Protein AF-A0A7W7VSB0-F1 (afdb_monomer)

Secondary structure (DSSP, 8-state):
-EEEE-HHHHHHHHHHHHHHT--HHHHHHHHHHHHGGGHHHHHHHHHS----TT-SS--PPPPHHHHHHHHS---EEEE----HHHHHHHHHHHHHTT-SSHHHHHHHHHHHHHHHHHHH--

Radius of gyration: 15.18 Å; Cα contacts (8 Å, |Δi|>4): 122; chains: 1; bounding box: 37×32×40 Å

Structure (mmCIF, N/CA/C/O backbone):
data_AF-A0A7W7VSB0-F1
#
_entry.id   AF-A0A7W7VSB0-F1
#
loop_
_atom_site.group_PDB
_atom_site.id
_atom_site.type_symbol
_atom_site.label_atom_id
_atom_site.label_alt_id
_atom_site.label_comp_id
_atom_site.label_asym_id
_atom_site.label_entity_id
_atom_site.label_seq_id
_atom_site.pdbx_PDB_ins_code
_atom_site.Cartn_x
_atom_site.Cartn_y
_atom_site.Cartn_z
_atom_site.occupancy
_atom_site.B_iso_or_equiv
_atom_site.auth_seq_id
_atom_site.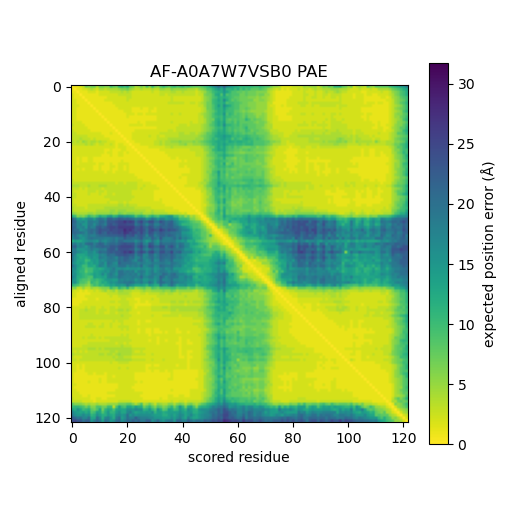auth_comp_id
_atom_site.auth_asym_id
_atom_site.auth_atom_id
_atom_site.pdbx_PDB_model_num
ATOM 1 N N . MET A 1 1 ? 4.248 12.122 -4.429 1.00 89.94 1 MET A N 1
ATOM 2 C CA . MET A 1 1 ? 3.298 11.765 -3.345 1.00 89.94 1 MET A CA 1
ATOM 3 C C . MET A 1 1 ? 4.062 11.196 -2.145 1.00 89.94 1 MET A C 1
ATOM 5 O O . MET A 1 1 ? 5.170 10.702 -2.324 1.00 89.94 1 MET A O 1
ATOM 9 N N . SER A 1 2 ? 3.516 11.275 -0.926 1.00 92.88 2 SER A N 1
ATOM 10 C CA . SER A 1 2 ? 4.129 10.692 0.276 1.00 92.88 2 SER A CA 1
ATOM 11 C C . SER A 1 2 ? 3.143 9.833 1.073 1.00 92.88 2 SER A C 1
ATOM 13 O O . SER A 1 2 ? 1.939 10.101 1.116 1.00 92.88 2 SER A O 1
ATOM 15 N N . VAL A 1 3 ? 3.649 8.758 1.677 1.00 95.12 3 VAL A N 1
ATOM 16 C CA . VAL A 1 3 ? 2.871 7.787 2.457 1.00 95.12 3 VAL A CA 1
ATOM 17 C C . VAL A 1 3 ? 3.659 7.327 3.676 1.00 95.12 3 VAL A C 1
ATOM 19 O O . VAL A 1 3 ? 4.885 7.317 3.664 1.00 95.12 3 VAL A O 1
ATOM 22 N N . TYR A 1 4 ? 2.966 6.929 4.739 1.00 94.31 4 TYR A N 1
ATOM 23 C CA . TYR A 1 4 ? 3.612 6.359 5.918 1.00 94.31 4 TYR A CA 1
ATOM 24 C C . TYR A 1 4 ? 3.613 4.834 5.833 1.00 94.31 4 TYR A C 1
ATOM 26 O O . TYR A 1 4 ? 2.546 4.223 5.787 1.00 94.31 4 TYR A O 1
ATOM 34 N N . LEU A 1 5 ? 4.802 4.232 5.858 1.00 94.00 5 LEU A N 1
ATOM 35 C CA . LEU A 1 5 ? 5.001 2.782 5.803 1.00 94.00 5 LEU A CA 1
ATOM 36 C C . LEU A 1 5 ? 5.688 2.257 7.063 1.00 94.00 5 LEU A C 1
ATOM 38 O O . LEU A 1 5 ? 6.450 2.969 7.724 1.00 94.00 5 LEU A O 1
ATOM 42 N N . LEU A 1 6 ? 5.464 0.984 7.381 1.00 92.31 6 LEU A N 1
ATOM 43 C CA . LEU A 1 6 ? 6.268 0.260 8.367 1.00 92.31 6 LEU A CA 1
ATOM 44 C C . LEU A 1 6 ? 7.759 0.234 7.965 1.00 92.31 6 LEU A C 1
ATOM 46 O O . LEU A 1 6 ? 8.065 0.021 6.789 1.00 92.31 6 LEU A O 1
ATOM 50 N N . PRO A 1 7 ? 8.708 0.359 8.918 1.00 92.44 7 PRO A N 1
ATOM 51 C CA . PRO A 1 7 ? 10.141 0.277 8.616 1.00 92.44 7 PRO A CA 1
ATOM 52 C C . PRO A 1 7 ? 10.540 -1.005 7.871 1.00 92.44 7 PRO A C 1
ATOM 54 O O . PRO A 1 7 ? 11.340 -0.952 6.940 1.00 92.44 7 PRO A O 1
ATOM 57 N N . ALA A 1 8 ? 9.934 -2.144 8.225 1.00 91.56 8 ALA A N 1
ATOM 58 C CA . ALA A 1 8 ? 10.171 -3.417 7.546 1.00 91.56 8 ALA A CA 1
ATOM 59 C C . ALA A 1 8 ? 9.712 -3.404 6.077 1.00 91.56 8 ALA A C 1
ATOM 61 O O . ALA A 1 8 ? 10.357 -4.021 5.233 1.00 91.56 8 ALA A O 1
ATOM 62 N N . ALA A 1 9 ? 8.627 -2.686 5.760 1.00 94.69 9 ALA A N 1
ATOM 63 C CA . ALA A 1 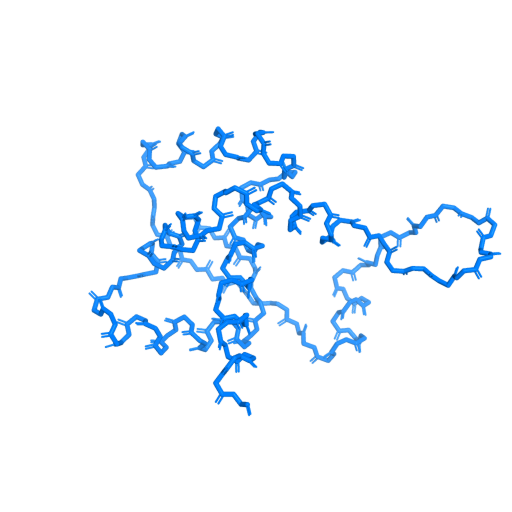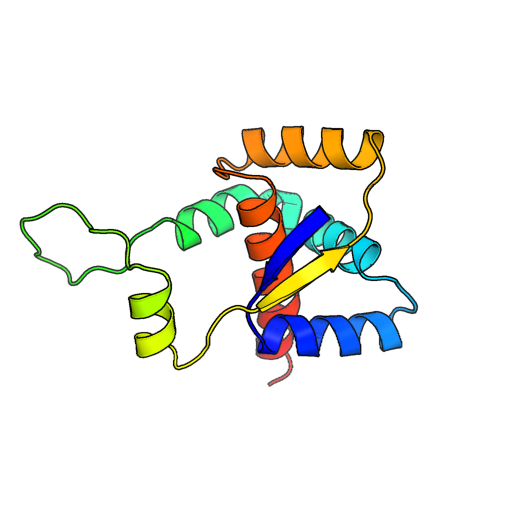9 ? 8.153 -2.537 4.387 1.00 94.69 9 ALA A CA 1
ATOM 64 C C . ALA A 1 9 ? 9.086 -1.627 3.578 1.00 94.69 9 ALA A C 1
ATOM 66 O O . ALA A 1 9 ? 9.379 -1.940 2.432 1.00 94.69 9 ALA A O 1
ATOM 67 N N . ILE A 1 10 ? 9.630 -0.564 4.184 1.00 96.00 10 ILE A N 1
ATOM 68 C CA . ILE A 1 10 ? 10.633 0.301 3.536 1.00 96.00 10 ILE A CA 1
ATOM 69 C C . ILE A 1 10 ? 11.901 -0.494 3.201 1.00 96.00 10 ILE A C 1
ATOM 71 O O . ILE A 1 10 ? 12.413 -0.397 2.088 1.00 96.00 10 ILE A O 1
ATOM 75 N N . GLN A 1 11 ? 12.390 -1.312 4.138 1.00 95.19 11 GLN A N 1
ATOM 76 C CA . GLN A 1 11 ? 13.537 -2.190 3.889 1.00 95.19 11 GLN A CA 1
ATOM 77 C C . GLN A 1 11 ? 13.242 -3.200 2.774 1.00 95.19 11 GLN A C 1
ATOM 79 O O . GLN A 1 11 ? 14.039 -3.346 1.853 1.00 95.19 11 GLN A O 1
ATOM 84 N N . ALA A 1 12 ? 12.077 -3.854 2.819 1.00 95.69 12 ALA A N 1
ATOM 85 C CA . ALA A 1 12 ? 11.671 -4.799 1.784 1.00 95.69 12 ALA A CA 1
ATOM 86 C C . ALA A 1 12 ? 11.514 -4.128 0.408 1.00 95.69 12 ALA A C 1
ATOM 88 O O . ALA A 1 12 ? 11.884 -4.726 -0.598 1.00 95.69 12 ALA A O 1
ATOM 89 N N . ALA A 1 13 ? 11.033 -2.882 0.360 1.00 96.25 13 ALA A N 1
ATOM 90 C CA . ALA A 1 13 ? 10.921 -2.110 -0.873 1.00 96.25 13 ALA A CA 1
ATOM 91 C C . ALA A 1 13 ? 12.304 -1.813 -1.462 1.00 96.25 13 ALA A C 1
ATOM 93 O O . ALA A 1 13 ? 12.494 -1.954 -2.664 1.00 96.25 13 ALA A O 1
ATOM 94 N N . ALA A 1 14 ? 13.289 -1.458 -0.629 1.00 95.94 14 ALA A N 1
ATOM 95 C CA . ALA A 1 14 ? 14.663 -1.245 -1.085 1.00 95.94 14 ALA A CA 1
ATOM 96 C C . ALA A 1 14 ? 15.272 -2.523 -1.693 1.00 95.94 14 ALA A C 1
ATOM 98 O O . ALA A 1 14 ? 15.844 -2.470 -2.780 1.00 95.94 14 ALA A O 1
ATOM 99 N N . THR A 1 15 ? 15.093 -3.677 -1.039 1.00 95.62 15 THR A N 1
ATOM 100 C CA . THR A 1 15 ? 15.547 -4.972 -1.573 1.00 95.62 15 THR A CA 1
ATOM 101 C C . THR A 1 15 ? 14.839 -5.331 -2.878 1.00 95.62 15 THR A C 1
ATOM 103 O O . THR A 1 15 ? 15.492 -5.726 -3.839 1.00 95.62 15 THR A O 1
ATOM 106 N N . TYR A 1 16 ? 13.514 -5.170 -2.928 1.00 95.50 16 TYR A N 1
ATOM 107 C CA . TYR A 1 16 ? 12.714 -5.456 -4.117 1.00 95.50 16 TYR A CA 1
ATOM 108 C C . TYR A 1 16 ? 13.165 -4.617 -5.314 1.00 95.50 16 TYR A C 1
ATOM 110 O O . TYR A 1 16 ? 13.445 -5.164 -6.373 1.00 95.50 16 TYR A O 1
ATOM 118 N N . ARG A 1 17 ? 13.342 -3.306 -5.119 1.00 96.06 17 ARG A N 1
ATOM 119 C CA . ARG A 1 17 ? 13.825 -2.390 -6.160 1.00 96.06 17 ARG A CA 1
ATOM 120 C C . ARG A 1 17 ? 15.173 -2.793 -6.736 1.00 96.06 17 ARG A C 1
ATOM 122 O O . ARG A 1 17 ? 15.353 -2.743 -7.945 1.00 96.06 17 ARG A O 1
ATOM 129 N N . SER A 1 18 ? 16.107 -3.195 -5.873 1.00 94.50 18 SER A N 1
ATOM 130 C CA . SER A 1 18 ? 17.428 -3.644 -6.317 1.00 94.50 18 SER A CA 1
ATOM 131 C C . SER A 1 18 ? 17.361 -4.930 -7.138 1.00 94.50 18 SER A C 1
ATOM 133 O O . SER A 1 18 ? 18.208 -5.122 -8.001 1.00 94.50 18 SER A O 1
ATOM 135 N N . LYS A 1 19 ? 16.403 -5.817 -6.846 1.00 94.31 19 LYS A N 1
ATOM 136 C CA . LYS A 1 19 ? 16.251 -7.103 -7.531 1.00 94.31 19 LYS A CA 1
ATOM 137 C C . LYS A 1 19 ? 15.510 -6.968 -8.861 1.00 94.31 19 LYS A C 1
ATOM 139 O O . LYS A 1 19 ? 15.927 -7.555 -9.848 1.00 94.31 19 LYS A O 1
ATOM 144 N N . GLU A 1 20 ? 14.416 -6.216 -8.869 1.00 93.62 20 GLU A N 1
ATOM 145 C CA . GLU A 1 20 ? 13.528 -6.080 -10.030 1.00 93.62 20 GLU A CA 1
ATOM 146 C C . GLU A 1 20 ? 13.881 -4.859 -10.901 1.00 93.62 20 GLU A C 1
ATOM 148 O O . GLU A 1 20 ? 13.140 -4.512 -11.812 1.00 93.62 20 GLU A O 1
ATOM 153 N N . HIS A 1 21 ? 14.996 -4.178 -10.607 1.00 94.00 21 HIS A N 1
ATOM 154 C CA . HIS A 1 21 ? 15.473 -2.988 -11.324 1.00 94.00 21 HIS A CA 1
ATOM 155 C C . HIS A 1 21 ? 14.406 -1.890 -11.494 1.00 94.00 21 HIS A C 1
ATOM 157 O O . HIS A 1 21 ? 14.299 -1.265 -12.547 1.00 94.00 21 HIS A O 1
ATOM 163 N N . THR A 1 22 ? 13.636 -1.628 -10.433 1.00 95.75 22 THR A N 1
ATOM 164 C CA . THR A 1 22 ? 12.513 -0.676 -10.449 1.00 95.75 22 THR A CA 1
ATOM 165 C C . THR A 1 22 ? 12.676 0.472 -9.444 1.00 95.75 22 THR A C 1
ATOM 167 O O . THR A 1 22 ? 13.525 0.456 -8.539 1.00 95.75 22 THR A O 1
ATOM 170 N N . ASP A 1 23 ? 11.868 1.516 -9.595 1.00 96.38 23 ASP A N 1
ATOM 171 C CA . ASP A 1 23 ? 11.852 2.677 -8.712 1.00 96.38 23 ASP A CA 1
ATOM 172 C C . ASP A 1 23 ? 10.772 2.550 -7.619 1.00 96.38 23 ASP A C 1
ATOM 174 O O . ASP A 1 23 ? 10.130 1.513 -7.452 1.00 96.38 23 ASP A O 1
ATOM 178 N N . CYS A 1 24 ? 10.609 3.581 -6.786 1.00 96.69 24 CYS A N 1
ATOM 179 C CA . CYS A 1 24 ? 9.597 3.550 -5.728 1.00 96.69 24 CYS A CA 1
ATOM 180 C C . CYS A 1 24 ? 8.164 3.515 -6.281 1.00 96.69 24 CYS A C 1
ATOM 182 O O . CYS A 1 24 ? 7.301 2.915 -5.645 1.00 96.69 24 CYS A O 1
ATOM 184 N N . ALA A 1 25 ? 7.908 4.164 -7.420 1.00 97.38 25 ALA A N 1
ATOM 185 C CA . ALA A 1 25 ? 6.585 4.200 -8.030 1.00 97.38 25 ALA A CA 1
ATOM 186 C C . ALA A 1 25 ? 6.219 2.819 -8.587 1.00 97.38 25 ALA A C 1
ATOM 188 O O . ALA A 1 25 ? 5.156 2.298 -8.263 1.00 97.38 25 ALA A O 1
ATOM 189 N N . GLY A 1 26 ? 7.156 2.165 -9.276 1.00 97.50 26 GLY A N 1
ATOM 190 C CA . GLY A 1 26 ? 7.012 0.794 -9.752 1.00 97.50 26 GLY A CA 1
ATOM 191 C C . GLY A 1 26 ? 6.670 -0.190 -8.634 1.00 97.50 26 GLY A C 1
ATOM 192 O O . GLY A 1 26 ? 5.745 -0.976 -8.786 1.00 97.50 26 GLY A O 1
ATOM 193 N N . VAL A 1 27 ? 7.293 -0.083 -7.449 1.00 97.81 27 VAL A N 1
ATOM 194 C CA . VAL A 1 27 ? 6.894 -0.917 -6.291 1.00 97.81 27 VAL A CA 1
ATOM 195 C C . VAL A 1 27 ? 5.431 -0.711 -5.899 1.00 97.81 27 VAL A C 1
ATOM 197 O O . VAL A 1 27 ? 4.757 -1.667 -5.516 1.00 97.81 27 VAL A O 1
ATOM 200 N N . VAL A 1 28 ? 4.943 0.532 -5.934 1.00 98.00 28 VAL A N 1
ATOM 201 C CA . VAL A 1 28 ? 3.544 0.839 -5.609 1.00 98.00 28 VAL A CA 1
ATOM 202 C C . VAL A 1 28 ? 2.617 0.209 -6.639 1.00 98.00 28 VAL A C 1
ATOM 204 O O . VAL A 1 28 ? 1.641 -0.429 -6.249 1.00 98.00 28 VAL A O 1
ATOM 207 N N . TYR A 1 29 ? 2.928 0.369 -7.922 1.00 97.69 29 TYR A N 1
ATOM 208 C CA . TYR A 1 29 ? 2.098 -0.127 -9.015 1.00 97.69 29 TYR A CA 1
ATOM 209 C C . TYR A 1 29 ? 2.077 -1.655 -9.045 1.00 97.69 29 TYR A C 1
ATOM 211 O O . TYR A 1 29 ? 0.997 -2.229 -8.975 1.00 97.69 29 TYR A O 1
ATOM 219 N N . ASP A 1 30 ? 3.235 -2.310 -8.939 1.00 97.81 30 ASP A N 1
ATOM 220 C CA . ASP A 1 30 ? 3.332 -3.769 -8.826 1.00 97.81 30 ASP A CA 1
ATOM 221 C C . ASP A 1 30 ? 2.522 -4.308 -7.638 1.00 97.81 30 ASP A C 1
ATOM 223 O O . ASP A 1 30 ? 1.840 -5.329 -7.740 1.00 97.81 30 ASP A O 1
ATOM 227 N N . ALA A 1 31 ? 2.593 -3.633 -6.485 1.00 97.69 31 ALA A N 1
ATOM 228 C CA . ALA A 1 31 ? 1.852 -4.040 -5.295 1.00 97.69 31 ALA A CA 1
ATOM 229 C C . ALA A 1 31 ? 0.337 -3.900 -5.484 1.00 97.69 31 ALA A C 1
ATOM 231 O O . ALA A 1 31 ? -0.421 -4.741 -4.998 1.00 97.69 31 ALA A O 1
ATOM 232 N N . ILE A 1 32 ? -0.101 -2.835 -6.157 1.00 97.38 32 ILE A N 1
ATOM 233 C CA . ILE A 1 32 ? -1.507 -2.590 -6.475 1.00 97.38 32 ILE A CA 1
ATOM 234 C C . ILE A 1 32 ? -2.007 -3.618 -7.485 1.00 97.38 32 ILE A C 1
ATOM 236 O O . ILE A 1 32 ? -3.028 -4.248 -7.223 1.00 97.38 32 ILE A O 1
ATOM 240 N N . ASP A 1 33 ? -1.278 -3.841 -8.574 1.00 97.38 33 ASP A N 1
ATOM 241 C CA . ASP A 1 33 ? -1.660 -4.786 -9.621 1.00 97.38 33 ASP A CA 1
ATOM 242 C C . ASP A 1 33 ? -1.725 -6.215 -9.077 1.00 97.38 33 ASP A C 1
ATOM 244 O O . ASP A 1 33 ? -2.722 -6.912 -9.266 1.00 97.38 33 ASP A O 1
ATOM 248 N N . ALA A 1 34 ? -0.726 -6.632 -8.292 1.00 97.06 34 ALA A N 1
ATOM 249 C CA . ALA A 1 34 ? -0.685 -7.967 -7.699 1.00 97.06 34 ALA A CA 1
ATOM 250 C C . ALA A 1 34 ? -1.792 -8.226 -6.662 1.00 97.06 34 ALA A C 1
ATOM 252 O O . ALA A 1 34 ? -2.091 -9.383 -6.350 1.00 97.06 34 ALA A O 1
ATOM 253 N N . LEU A 1 35 ? -2.362 -7.172 -6.071 1.00 96.69 35 LEU A N 1
ATOM 254 C CA . LEU A 1 35 ? -3.361 -7.277 -5.007 1.00 96.69 35 LEU A CA 1
ATOM 255 C C . LEU A 1 35 ? -4.719 -6.702 -5.388 1.00 96.69 35 LEU A C 1
ATOM 257 O O . LEU A 1 35 ? -5.591 -6.695 -4.522 1.00 96.69 35 LEU A O 1
ATOM 261 N N . ARG A 1 36 ? -4.921 -6.260 -6.634 1.00 95.38 36 ARG A N 1
ATOM 262 C CA . ARG A 1 36 ? -6.079 -5.475 -7.084 1.00 95.38 36 ARG A CA 1
ATOM 263 C C . ARG A 1 36 ? -7.410 -6.007 -6.557 1.00 95.38 36 ARG A C 1
ATOM 265 O O . ARG A 1 36 ? -8.129 -5.285 -5.870 1.00 95.38 36 ARG A O 1
ATOM 272 N N . ASP A 1 37 ? -7.675 -7.290 -6.775 1.00 95.56 37 ASP A N 1
ATOM 273 C CA . ASP A 1 37 ? -8.937 -7.937 -6.384 1.00 95.56 37 ASP A CA 1
ATOM 274 C C . ASP A 1 37 ? -9.080 -8.123 -4.864 1.00 95.56 37 ASP A C 1
ATOM 276 O O . ASP A 1 37 ? -10.173 -8.311 -4.336 1.00 95.56 37 ASP A O 1
ATOM 280 N N . ARG A 1 38 ? -7.965 -8.063 -4.131 1.00 95.69 38 ARG A N 1
ATOM 281 C CA . ARG A 1 38 ? -7.899 -8.221 -2.671 1.00 95.69 38 ARG A CA 1
ATOM 282 C C . ARG A 1 38 ? -7.831 -6.890 -1.931 1.00 95.69 38 ARG A C 1
ATOM 284 O O . ARG A 1 38 ? -7.977 -6.891 -0.708 1.00 95.69 38 ARG A O 1
ATOM 291 N N . LEU A 1 39 ? -7.621 -5.768 -2.625 1.00 95.31 39 LEU A N 1
ATOM 292 C CA . LEU A 1 39 ? -7.518 -4.444 -2.007 1.00 95.31 39 LEU A CA 1
ATOM 293 C C . LEU A 1 39 ? -8.728 -4.108 -1.120 1.00 95.31 39 LEU A C 1
ATOM 295 O O . LEU A 1 39 ? -8.479 -3.685 0.011 1.00 95.31 39 LEU A O 1
ATOM 299 N N . PRO A 1 40 ? -9.997 -4.347 -1.524 1.00 96.06 40 PRO A N 1
ATOM 300 C CA . PRO A 1 40 ? -11.141 -4.055 -0.658 1.00 96.06 40 PRO A CA 1
ATOM 301 C C . PRO A 1 40 ? -11.082 -4.815 0.675 1.00 96.06 40 PRO A C 1
ATOM 303 O O . PRO A 1 40 ? -11.253 -4.230 1.744 1.00 96.06 40 PRO A O 1
ATOM 306 N N . ALA A 1 41 ? -10.754 -6.110 0.629 1.00 93.38 41 ALA A N 1
ATOM 307 C CA . ALA A 1 41 ? -10.654 -6.949 1.820 1.00 93.38 41 ALA A CA 1
ATOM 308 C C . ALA A 1 41 ? -9.477 -6.543 2.723 1.00 93.38 41 ALA A C 1
ATOM 310 O O . ALA A 1 41 ? -9.621 -6.481 3.943 1.00 93.38 41 ALA A O 1
ATOM 311 N N . LEU A 1 42 ? -8.316 -6.229 2.138 1.00 93.25 42 LEU A N 1
ATOM 312 C CA . LEU A 1 42 ? -7.133 -5.792 2.885 1.00 93.25 42 LEU A CA 1
ATOM 313 C C . LEU A 1 42 ? -7.355 -4.438 3.568 1.00 93.25 42 LEU A C 1
ATOM 315 O O . LEU A 1 42 ? -6.960 -4.253 4.720 1.00 93.25 42 LEU A O 1
ATOM 319 N N . VAL A 1 43 ? -8.006 -3.503 2.875 1.00 93.94 43 VAL A N 1
ATOM 320 C CA . VAL A 1 43 ? -8.381 -2.200 3.430 1.00 93.94 43 VAL A CA 1
ATOM 321 C C . VAL A 1 43 ? -9.387 -2.381 4.565 1.00 93.94 43 VAL A C 1
ATOM 323 O O . VAL A 1 43 ? -9.170 -1.846 5.652 1.00 93.94 43 VAL A O 1
ATOM 326 N N . ALA A 1 44 ? -10.433 -3.188 4.368 1.00 90.06 44 ALA A N 1
ATOM 327 C CA . ALA A 1 44 ? -11.414 -3.484 5.410 1.00 90.06 44 ALA A CA 1
ATOM 328 C C . ALA A 1 44 ? -10.760 -4.109 6.656 1.00 90.06 44 ALA A C 1
ATOM 330 O O . ALA A 1 44 ? -10.989 -3.641 7.772 1.00 90.06 44 ALA A O 1
ATOM 331 N N . ALA A 1 45 ? -9.876 -5.095 6.473 1.00 87.12 45 ALA A N 1
ATOM 332 C CA . ALA A 1 45 ? -9.138 -5.732 7.564 1.00 87.12 45 ALA A CA 1
ATOM 333 C C . ALA A 1 45 ? -8.245 -4.740 8.324 1.00 87.12 45 ALA A C 1
ATOM 335 O O . ALA A 1 45 ? -8.144 -4.802 9.546 1.00 87.12 45 ALA A O 1
ATOM 336 N N . ARG A 1 46 ? -7.624 -3.785 7.620 1.00 86.31 46 ARG A N 1
ATOM 337 C CA . ARG A 1 46 ? -6.816 -2.729 8.246 1.00 86.31 46 ARG A CA 1
ATOM 338 C C . ARG A 1 46 ? -7.659 -1.737 9.047 1.00 86.31 46 ARG A C 1
ATOM 340 O O . ARG A 1 46 ? -7.173 -1.164 10.022 1.00 86.31 46 ARG A O 1
ATOM 347 N N . GLN A 1 47 ? -8.89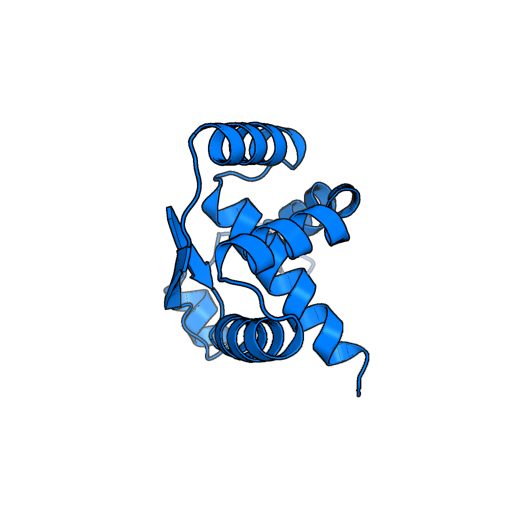3 -1.497 8.616 1.00 84.44 47 GLN A N 1
ATOM 348 C CA . GLN A 1 47 ? -9.821 -0.586 9.280 1.00 84.44 47 GLN A CA 1
ATOM 349 C C . GLN A 1 47 ? -10.568 -1.228 10.451 1.00 84.44 47 GLN A C 1
ATOM 351 O O . GLN A 1 47 ? -11.053 -0.487 11.312 1.00 84.44 47 GLN A O 1
ATOM 356 N N . ALA A 1 48 ? -10.662 -2.559 10.486 1.00 73.69 48 ALA A N 1
ATOM 357 C CA . ALA A 1 48 ? -11.306 -3.302 11.556 1.00 73.69 48 ALA A CA 1
ATOM 358 C C . ALA A 1 48 ? -10.523 -3.126 12.873 1.00 73.69 48 ALA A C 1
ATOM 360 O O . ALA A 1 48 ? -9.346 -3.489 12.948 1.00 73.69 48 ALA A O 1
ATOM 361 N N . PRO A 1 49 ? -11.128 -2.554 13.930 1.00 60.94 49 PRO A N 1
ATOM 362 C CA . PRO A 1 49 ? -10.481 -2.500 15.230 1.00 60.94 49 PRO A CA 1
ATOM 363 C C . PRO A 1 49 ? -10.403 -3.914 15.816 1.00 60.94 49 PRO A C 1
ATOM 365 O O . PRO A 1 49 ? -11.424 -4.564 16.024 1.00 60.94 49 PRO A O 1
ATOM 368 N N . GLU A 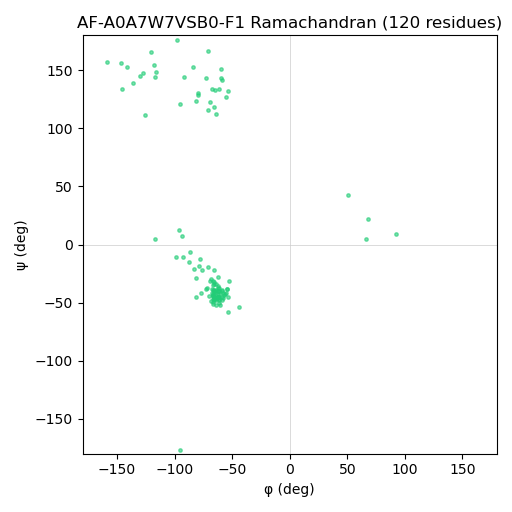1 50 ? -9.192 -4.371 16.124 1.00 56.34 50 GLU A N 1
ATOM 369 C CA . GLU A 1 50 ? -8.976 -5.569 16.933 1.00 56.34 50 GLU A CA 1
ATOM 370 C C . GLU A 1 50 ? -9.535 -5.301 18.337 1.00 56.34 50 GLU A C 1
ATOM 372 O O . GLU A 1 50 ? -9.048 -4.423 19.058 1.00 56.34 50 GLU A O 1
ATOM 377 N N . ARG A 1 51 ? -10.605 -6.000 18.716 1.00 58.84 51 ARG A N 1
ATOM 378 C CA . ARG A 1 51 ? -11.227 -5.856 20.030 1.00 58.84 51 ARG A CA 1
ATOM 379 C C . ARG A 1 51 ? -11.367 -7.204 20.706 1.00 58.84 51 ARG A C 1
ATOM 381 O O . ARG A 1 51 ? -11.616 -8.202 20.044 1.00 58.84 51 ARG A O 1
ATOM 388 N N . ARG A 1 52 ? -11.262 -7.207 22.036 1.00 58.25 52 ARG A N 1
ATOM 389 C CA . ARG A 1 52 ? -11.663 -8.357 22.848 1.00 58.25 52 ARG A CA 1
ATOM 390 C C . ARG A 1 52 ? -13.154 -8.631 22.660 1.00 58.25 52 ARG A C 1
ATOM 392 O O . ARG A 1 52 ? -13.969 -7.706 22.720 1.00 58.25 52 ARG A O 1
ATOM 399 N N . GLU A 1 53 ? -13.464 -9.901 22.449 1.00 55.94 53 GLU A N 1
ATOM 400 C CA . GLU A 1 53 ? -14.817 -10.445 22.411 1.00 55.94 53 GLU A CA 1
ATOM 401 C C . GLU A 1 53 ? -15.568 -10.056 23.705 1.00 55.94 53 GLU A C 1
ATOM 403 O O . GLU A 1 53 ? -14.996 -10.117 24.794 1.00 55.94 53 GLU A O 1
ATOM 408 N N . GLY A 1 54 ? -16.806 -9.554 23.588 1.00 64.38 54 GLY A N 1
ATOM 409 C CA . GLY A 1 54 ? -17.649 -9.155 24.733 1.00 64.38 54 GLY A CA 1
ATOM 410 C C . GLY A 1 54 ? -17.585 -7.685 25.195 1.00 64.38 54 GLY A C 1
ATOM 411 O O . GLY A 1 54 ? -18.132 -7.346 26.241 1.00 64.38 54 GLY A O 1
ATOM 412 N N . SER A 1 55 ? -16.934 -6.775 24.464 1.00 71.69 55 SER A N 1
ATOM 413 C CA . SER A 1 55 ? -16.864 -5.357 24.868 1.00 71.69 55 SER A CA 1
ATOM 414 C C . SER A 1 55 ? -18.140 -4.561 24.536 1.00 71.69 55 SER A C 1
ATOM 416 O O . SER A 1 55 ? -18.575 -4.542 23.390 1.00 71.69 55 SER A O 1
ATOM 418 N N . LEU A 1 56 ? -18.671 -3.821 25.520 1.00 70.75 56 LEU A N 1
ATOM 419 C CA . LEU A 1 56 ? -19.931 -3.052 25.435 1.00 70.75 56 LEU A CA 1
ATOM 420 C C . LEU A 1 56 ? -19.860 -1.707 24.682 1.00 70.75 56 LEU A C 1
ATOM 422 O O . LEU A 1 56 ? -20.887 -1.097 24.406 1.00 70.75 56 LEU A O 1
ATOM 426 N N . PHE A 1 57 ? -18.669 -1.192 24.381 1.00 60.31 57 PHE A N 1
ATOM 427 C CA . PHE A 1 57 ? -18.504 0.120 23.731 1.00 60.31 57 PHE A CA 1
ATOM 428 C C . PHE A 1 57 ? -18.297 -0.044 22.215 1.00 60.31 57 PHE A C 1
ATOM 430 O O . PHE A 1 57 ? -18.163 -1.174 21.771 1.00 60.31 57 PHE A O 1
ATOM 437 N N . PRO A 1 58 ? -18.204 1.015 21.383 1.00 56.12 58 PRO A N 1
ATOM 438 C CA . PRO A 1 58 ? -17.692 0.945 20.002 1.00 56.12 58 PRO A CA 1
ATOM 439 C C . PRO A 1 58 ? -16.154 1.024 19.953 1.00 56.12 58 PRO A C 1
ATOM 441 O O . PRO A 1 58 ? -15.521 1.516 20.892 1.00 56.12 58 PRO A O 1
ATOM 444 N N . GLY A 1 59 ? -15.533 0.441 18.921 1.00 58.09 59 GLY A N 1
ATOM 445 C CA . GLY A 1 59 ? -14.081 0.257 18.864 1.00 58.09 59 GLY A CA 1
ATOM 446 C C . GLY A 1 59 ? -13.416 1.604 18.649 1.00 58.09 59 GLY A C 1
ATOM 447 O O . GLY A 1 59 ? -13.642 2.239 17.621 1.00 58.09 59 GLY A O 1
ATOM 448 N N . ARG A 1 60 ? -12.626 2.081 19.614 1.00 55.81 60 ARG A N 1
ATOM 449 C CA . ARG A 1 60 ? -11.919 3.352 19.448 1.00 55.81 60 ARG A CA 1
ATOM 450 C C . ARG A 1 60 ? -10.678 3.108 18.594 1.00 55.81 60 ARG A C 1
ATOM 452 O O . ARG A 1 60 ? -9.903 2.202 18.889 1.00 55.81 60 ARG A O 1
ATOM 459 N N . ARG A 1 61 ? -10.493 3.908 17.537 1.00 57.25 61 ARG A N 1
ATOM 460 C CA . ARG A 1 61 ? -9.263 3.880 16.733 1.00 57.25 61 ARG A CA 1
ATOM 461 C C . ARG A 1 61 ? -8.075 4.098 17.660 1.00 57.25 61 ARG A C 1
ATOM 463 O O . ARG A 1 61 ? -8.046 5.083 18.399 1.00 57.25 61 ARG A O 1
ATOM 470 N N . GLU A 1 62 ? -7.096 3.208 17.600 1.00 59.91 62 GLU A N 1
ATOM 471 C CA . GLU A 1 62 ? -5.825 3.488 18.248 1.00 59.91 62 GLU A CA 1
ATOM 472 C C . GLU A 1 62 ? -5.161 4.675 17.567 1.00 59.91 62 GLU A C 1
ATOM 474 O O . GLU A 1 62 ? -5.069 4.746 16.338 1.00 59.91 62 GLU A O 1
ATOM 479 N N . SER A 1 63 ? -4.685 5.622 18.373 1.00 57.34 63 SER A N 1
ATOM 480 C CA . SER A 1 63 ? -3.816 6.667 17.855 1.00 57.34 63 SER A CA 1
ATOM 481 C C . SER A 1 63 ? -2.562 6.025 17.260 1.00 57.34 63 SER A C 1
ATOM 483 O O . SER A 1 63 ? -2.105 4.977 17.722 1.00 57.34 63 SER A O 1
ATOM 485 N N . ALA A 1 64 ? -1.958 6.670 16.259 1.00 57.97 64 ALA A N 1
ATOM 486 C CA . ALA A 1 64 ? -0.691 6.206 15.691 1.00 57.97 64 ALA A CA 1
ATOM 487 C C . ALA A 1 64 ? 0.382 5.993 16.780 1.00 57.97 64 ALA A C 1
ATOM 489 O O . ALA A 1 64 ? 1.204 5.087 16.670 1.00 57.97 64 ALA A O 1
ATOM 490 N N . THR A 1 65 ? 0.327 6.781 17.859 1.00 56.03 65 THR A N 1
ATOM 491 C CA . THR A 1 65 ? 1.159 6.638 19.060 1.00 56.03 65 THR A CA 1
ATOM 492 C C . THR A 1 65 ? 0.871 5.341 19.823 1.00 56.03 65 THR A C 1
ATOM 494 O O . THR A 1 65 ? 1.810 4.652 20.207 1.00 56.03 65 THR A O 1
ATOM 497 N N . ALA A 1 66 ? -0.399 4.985 20.038 1.00 58.75 66 ALA A N 1
ATOM 498 C CA . ALA A 1 66 ? -0.784 3.738 20.703 1.00 58.75 66 ALA A CA 1
ATOM 499 C C . ALA A 1 66 ? -0.407 2.507 19.860 1.00 58.75 66 ALA A C 1
ATOM 501 O O . ALA A 1 66 ? 0.246 1.598 20.370 1.00 58.75 66 ALA A O 1
ATOM 502 N N . ALA A 1 67 ? -0.678 2.543 18.552 1.00 58.97 67 ALA A N 1
ATOM 503 C CA . ALA A 1 67 ? -0.294 1.476 17.630 1.00 58.97 67 ALA A CA 1
ATOM 504 C C . ALA A 1 67 ? 1.236 1.292 17.559 1.00 58.97 67 ALA A C 1
ATOM 506 O O . ALA A 1 67 ? 1.734 0.164 17.554 1.00 58.97 67 ALA A O 1
ATOM 507 N N . ALA A 1 68 ? 2.003 2.390 17.553 1.00 58.72 68 ALA A N 1
ATOM 508 C CA . ALA A 1 68 ? 3.465 2.343 17.585 1.00 58.72 68 ALA A CA 1
ATOM 509 C C . ALA A 1 68 ? 4.007 1.799 18.917 1.00 58.72 68 ALA A C 1
ATOM 511 O O . ALA A 1 68 ? 4.968 1.037 18.902 1.00 58.72 68 ALA A O 1
ATOM 512 N N . ARG A 1 69 ? 3.389 2.140 20.058 1.00 58.97 69 ARG A N 1
ATOM 513 C CA . ARG A 1 69 ? 3.752 1.574 21.372 1.00 58.97 69 ARG A CA 1
ATOM 514 C C . ARG A 1 69 ? 3.481 0.073 21.437 1.00 58.97 69 ARG A C 1
ATOM 516 O O . ARG A 1 69 ? 4.303 -0.664 21.962 1.00 58.97 69 ARG A O 1
ATOM 523 N N . ARG A 1 70 ? 2.361 -0.376 20.869 1.00 60.19 70 ARG A N 1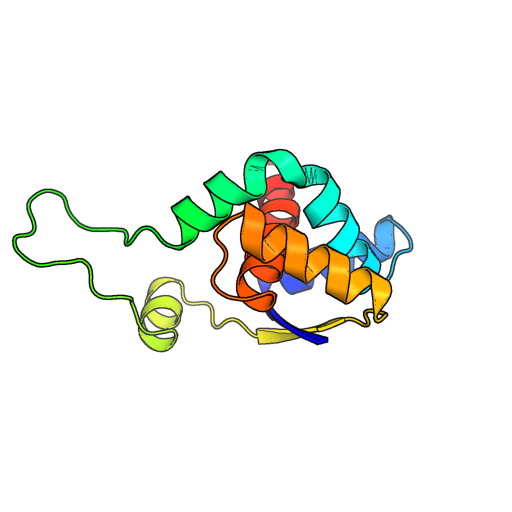
ATOM 524 C CA . ARG A 1 70 ? 1.939 -1.782 20.879 1.00 60.19 70 ARG A CA 1
ATOM 525 C C . ARG A 1 70 ? 2.774 -2.670 19.958 1.00 60.19 70 ARG A C 1
ATOM 527 O O . ARG A 1 70 ? 3.070 -3.805 20.299 1.00 60.19 70 ARG A O 1
ATOM 534 N N . THR A 1 71 ? 3.156 -2.152 18.793 1.00 61.81 71 THR A N 1
ATOM 535 C CA . THR A 1 71 ? 3.966 -2.885 17.801 1.00 61.81 71 THR A CA 1
ATOM 536 C C . THR A 1 71 ? 5.471 -2.655 17.954 1.00 61.81 71 THR A C 1
ATOM 538 O O . THR A 1 71 ? 6.261 -3.307 17.277 1.00 61.81 71 THR A O 1
ATOM 541 N N . GLY A 1 72 ? 5.879 -1.688 18.782 1.00 65.50 72 GLY A N 1
ATOM 542 C CA . GLY A 1 72 ? 7.259 -1.207 18.871 1.00 65.50 72 GLY A CA 1
ATOM 543 C C . GLY A 1 72 ? 7.762 -0.500 17.603 1.00 65.50 72 GLY A C 1
ATOM 544 O O . GLY A 1 72 ? 8.939 -0.153 17.528 1.00 65.50 72 GLY A O 1
ATOM 545 N N . GLN A 1 73 ? 6.916 -0.286 16.585 1.00 72.31 73 GLN A N 1
ATOM 546 C CA . GLN A 1 73 ? 7.337 0.213 15.274 1.00 72.31 73 GLN A CA 1
ATOM 547 C C . GLN A 1 73 ? 6.565 1.465 14.860 1.00 72.31 73 GLN A C 1
ATOM 549 O O . GLN A 1 73 ? 5.381 1.434 14.524 1.00 72.31 73 GLN A O 1
ATOM 554 N N . ARG A 1 74 ? 7.270 2.599 14.812 1.00 82.00 74 ARG A N 1
ATOM 555 C CA . ARG A 1 74 ? 6.737 3.849 14.260 1.00 82.00 74 ARG A CA 1
ATOM 556 C C . ARG A 1 74 ? 6.846 3.831 12.734 1.00 82.00 74 ARG A C 1
ATOM 558 O O . ARG A 1 74 ? 7.947 3.695 12.196 1.00 82.00 74 ARG A O 1
ATOM 565 N N . ARG A 1 75 ? 5.714 4.006 12.040 1.00 89.00 75 ARG A N 1
ATOM 566 C CA . ARG A 1 75 ? 5.690 4.194 10.580 1.00 89.00 75 ARG A CA 1
ATOM 567 C C . ARG A 1 75 ? 6.501 5.433 10.183 1.00 89.00 75 ARG A C 1
ATOM 569 O O . ARG A 1 75 ? 6.480 6.440 10.892 1.00 89.00 75 ARG A O 1
ATOM 576 N N . ARG A 1 76 ? 7.203 5.361 9.053 1.00 92.31 76 ARG A N 1
ATOM 577 C CA . ARG A 1 76 ? 8.065 6.427 8.523 1.00 92.31 76 ARG A CA 1
ATOM 578 C C . ARG A 1 76 ? 7.532 6.929 7.190 1.00 92.31 76 ARG A C 1
ATOM 580 O O . ARG A 1 76 ? 6.923 6.166 6.444 1.00 92.31 76 ARG A O 1
ATOM 587 N N . LEU A 1 77 ? 7.757 8.212 6.926 1.00 95.38 77 LEU A N 1
ATOM 588 C CA . LEU A 1 77 ? 7.376 8.835 5.667 1.00 95.38 77 LEU A CA 1
ATOM 589 C C . LEU A 1 77 ? 8.226 8.254 4.530 1.00 95.38 77 LEU A C 1
ATOM 591 O O . LEU A 1 77 ? 9.441 8.121 4.665 1.00 95.38 77 LEU A O 1
ATOM 595 N N . TRP A 1 78 ? 7.575 7.906 3.430 1.00 97.12 78 TRP A N 1
ATOM 596 C CA . TRP A 1 78 ? 8.174 7.339 2.233 1.00 97.12 7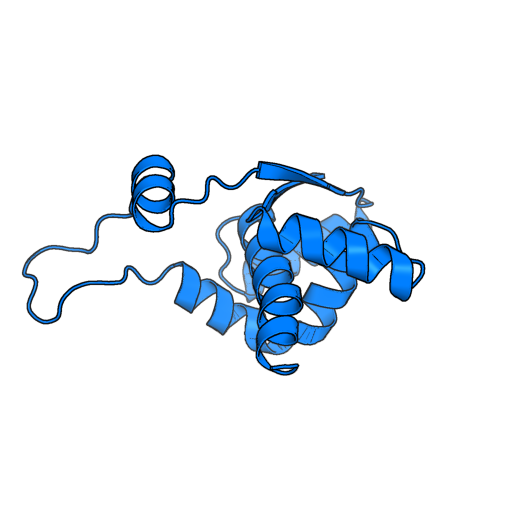8 TRP A CA 1
ATOM 597 C C . TRP A 1 78 ? 7.573 8.015 1.000 1.00 97.12 78 TRP A C 1
ATOM 599 O O . TRP A 1 78 ? 6.373 8.300 0.968 1.00 97.12 78 TRP A O 1
ATOM 609 N N . PHE A 1 79 ? 8.410 8.313 0.010 1.00 97.06 79 PHE A N 1
ATOM 610 C CA . PHE A 1 79 ? 8.049 9.130 -1.146 1.00 97.06 79 PHE A CA 1
ATOM 611 C C . PHE A 1 79 ? 8.141 8.324 -2.439 1.00 97.06 79 PHE A C 1
ATOM 613 O O . PHE A 1 79 ? 9.054 7.517 -2.613 1.00 97.06 79 PHE A O 1
ATOM 620 N N . PHE A 1 80 ? 7.223 8.606 -3.359 1.00 96.94 80 PHE A N 1
ATOM 621 C CA . PHE A 1 80 ? 7.258 8.122 -4.737 1.00 96.94 80 PHE A CA 1
ATOM 622 C C . PHE A 1 80 ? 6.659 9.178 -5.674 1.00 96.94 80 PHE A C 1
ATOM 624 O O . PHE A 1 80 ? 5.885 10.040 -5.235 1.00 96.94 80 PHE A O 1
ATOM 631 N N . GLN A 1 81 ? 7.043 9.142 -6.946 1.00 96.88 81 GLN A N 1
ATOM 632 C CA . GLN A 1 81 ? 6.504 10.040 -7.966 1.00 96.88 81 GLN A CA 1
ATOM 633 C C . GLN A 1 81 ? 5.301 9.395 -8.645 1.00 96.88 81 GLN A C 1
ATOM 635 O O . GLN A 1 81 ? 5.264 8.183 -8.803 1.00 96.88 81 GLN A O 1
ATOM 640 N N . ALA A 1 82 ? 4.315 10.212 -8.994 1.00 95.62 82 ALA A N 1
ATOM 641 C CA . ALA A 1 82 ? 3.154 9.785 -9.757 1.00 95.62 82 ALA A CA 1
ATOM 642 C C . ALA A 1 82 ? 2.730 10.935 -10.668 1.00 95.62 82 ALA A C 1
ATOM 644 O O . ALA A 1 82 ? 2.657 12.087 -10.233 1.00 95.62 82 ALA A O 1
ATOM 645 N N . THR A 1 83 ? 2.473 10.610 -11.923 1.00 97.19 83 THR A N 1
ATOM 646 C CA . THR A 1 83 ? 1.877 11.480 -12.930 1.00 97.19 83 THR A CA 1
ATOM 647 C C . THR A 1 83 ? 0.398 11.718 -12.633 1.00 97.19 83 THR A C 1
ATOM 649 O O . THR A 1 83 ? -0.232 11.007 -11.848 1.00 97.19 83 THR A O 1
ATOM 652 N N . THR A 1 84 ? -0.200 12.701 -13.304 1.00 97.00 84 THR A N 1
ATOM 653 C CA . THR A 1 84 ? -1.638 12.983 -13.190 1.00 97.00 84 THR A CA 1
ATOM 654 C C . THR A 1 84 ? -2.503 11.781 -13.576 1.00 97.00 84 THR A C 1
ATOM 656 O O . THR A 1 84 ? -3.503 11.514 -12.915 1.00 97.00 84 THR A O 1
ATOM 659 N N . ALA A 1 85 ? -2.108 11.030 -14.611 1.00 97.25 85 ALA A N 1
ATOM 660 C CA . ALA A 1 85 ? -2.837 9.844 -15.055 1.00 97.25 85 ALA A CA 1
ATOM 661 C C . ALA A 1 85 ? -2.793 8.723 -14.003 1.00 97.25 85 ALA A C 1
ATOM 663 O O . ALA A 1 85 ? -3.822 8.140 -13.673 1.00 97.25 85 ALA A O 1
ATOM 664 N N . GLU A 1 86 ? -1.625 8.472 -13.411 1.00 97.50 86 GLU A N 1
ATOM 665 C CA . GLU A 1 86 ? -1.470 7.477 -12.342 1.00 97.50 86 GLU A CA 1
ATOM 666 C C . GLU A 1 86 ? -2.243 7.881 -11.081 1.00 97.50 86 GLU A C 1
ATOM 668 O O . GLU A 1 86 ? -2.882 7.045 -10.445 1.00 97.50 86 GLU A O 1
ATOM 673 N N . LEU A 1 87 ? -2.254 9.173 -10.736 1.00 97.00 87 LEU A N 1
ATOM 674 C CA . LEU A 1 87 ? -3.059 9.679 -9.625 1.00 97.00 87 LEU A CA 1
ATOM 675 C C . LEU A 1 87 ? -4.560 9.449 -9.849 1.00 97.00 87 LEU A C 1
ATOM 677 O O . LEU A 1 87 ? -5.236 9.039 -8.907 1.00 97.00 87 LEU A O 1
ATOM 681 N N . ALA A 1 88 ? -5.062 9.631 -11.074 1.00 97.62 88 ALA A N 1
ATOM 682 C CA . ALA A 1 88 ? -6.460 9.355 -11.404 1.00 97.62 88 ALA A CA 1
ATOM 683 C C . ALA A 1 88 ? -6.816 7.868 -11.221 1.00 97.62 88 ALA A C 1
ATOM 685 O O . ALA A 1 88 ? -7.872 7.543 -10.675 1.00 97.62 88 ALA A O 1
ATOM 686 N N . VAL A 1 89 ? -5.909 6.958 -11.598 1.00 97.56 89 VAL A N 1
ATOM 687 C CA . VAL A 1 89 ? -6.068 5.517 -11.337 1.00 97.56 89 VAL A CA 1
ATOM 688 C C . VAL A 1 89 ? -6.095 5.235 -9.832 1.00 97.56 89 VAL A C 1
ATOM 690 O O . VAL A 1 89 ? -6.956 4.493 -9.357 1.00 97.56 89 VAL A O 1
ATOM 693 N N . LEU A 1 90 ? -5.198 5.852 -9.054 1.00 97.38 90 LEU A N 1
ATOM 694 C CA . LEU A 1 90 ? -5.183 5.700 -7.596 1.00 97.38 90 LEU A CA 1
ATOM 695 C C . LEU A 1 90 ? -6.466 6.227 -6.936 1.00 97.38 90 LEU A C 1
ATOM 697 O O . LEU A 1 90 ? -6.936 5.612 -5.980 1.00 97.38 90 LEU A O 1
ATOM 701 N N . ASP A 1 91 ? -7.039 7.326 -7.430 1.00 97.75 91 ASP A N 1
ATOM 702 C CA . ASP A 1 91 ? -8.307 7.883 -6.937 1.00 97.75 91 ASP A CA 1
ATOM 703 C C . ASP A 1 91 ? -9.493 6.948 -7.234 1.00 97.75 91 ASP A C 1
ATOM 705 O O . ASP A 1 91 ? -10.328 6.681 -6.358 1.00 97.75 91 ASP A O 1
ATOM 709 N N . GLN A 1 92 ? -9.538 6.372 -8.440 1.00 97.44 92 GLN A N 1
ATOM 710 C CA . GLN A 1 92 ? -10.538 5.364 -8.793 1.00 97.44 92 GLN A CA 1
ATOM 711 C C . GLN A 1 92 ? -10.419 4.131 -7.888 1.00 97.44 92 GLN A C 1
ATOM 713 O O . GLN A 1 92 ? -11.407 3.701 -7.285 1.00 97.44 92 GLN A O 1
ATOM 718 N N . LEU A 1 93 ? -9.207 3.589 -7.741 1.00 97.38 93 LEU A N 1
ATOM 719 C CA . LEU A 1 93 ? -8.958 2.423 -6.897 1.00 97.38 93 LEU A CA 1
ATOM 720 C C . LEU A 1 93 ? -9.315 2.699 -5.438 1.00 97.38 93 LEU A C 1
ATOM 722 O O . LEU A 1 93 ? -9.971 1.870 -4.812 1.00 97.38 93 LEU A O 1
ATOM 726 N N . GLN A 1 94 ? -8.964 3.877 -4.921 1.00 97.00 94 GLN A N 1
ATOM 727 C CA . GLN A 1 94 ? -9.288 4.297 -3.559 1.00 97.00 94 GLN A CA 1
ATOM 728 C C . GLN A 1 94 ? -10.797 4.284 -3.306 1.00 97.00 94 GLN A C 1
ATOM 730 O O . GLN A 1 94 ? -11.237 3.817 -2.252 1.00 97.00 94 GLN A O 1
ATOM 735 N N . THR A 1 95 ? -11.576 4.746 -4.283 1.00 96.31 95 THR A N 1
ATOM 736 C CA . THR A 1 95 ? -13.041 4.733 -4.227 1.00 96.31 95 THR A CA 1
ATOM 737 C C . THR A 1 95 ? -13.570 3.300 -4.241 1.00 96.31 95 THR A C 1
ATOM 739 O O . THR A 1 95 ? -14.324 2.910 -3.352 1.00 96.31 95 THR A O 1
ATOM 742 N N . THR A 1 96 ? -13.123 2.478 -5.195 1.00 96.44 96 THR A N 1
ATOM 743 C CA . THR A 1 96 ? -13.611 1.094 -5.344 1.00 96.44 96 THR A CA 1
ATOM 744 C C . THR A 1 96 ? -13.201 0.165 -4.202 1.00 96.44 96 THR A C 1
ATOM 746 O O . THR A 1 96 ? -13.931 -0.767 -3.877 1.00 96.44 96 THR A O 1
ATOM 749 N N . SER A 1 97 ? -12.057 0.411 -3.560 1.00 95.06 97 SER A N 1
ATOM 750 C CA . SER A 1 97 ? -11.568 -0.411 -2.453 1.00 95.06 97 SER A CA 1
ATOM 751 C C . SER A 1 97 ? -12.119 0.011 -1.090 1.00 95.06 97 SER A C 1
ATOM 753 O O . SER A 1 97 ? -11.793 -0.624 -0.090 1.00 95.06 97 SER A O 1
ATOM 755 N N . GLY A 1 98 ? -12.851 1.127 -1.007 1.00 95.00 98 GLY A N 1
ATOM 756 C CA . GLY A 1 98 ? -13.293 1.704 0.267 1.00 95.00 98 GLY A CA 1
ATOM 757 C C . GLY A 1 98 ? -12.155 2.269 1.131 1.00 95.00 98 GLY A C 1
ATOM 758 O O . GLY A 1 98 ? -12.294 2.386 2.353 1.00 95.00 98 GLY A O 1
ATOM 759 N N . ALA A 1 99 ? -11.007 2.608 0.532 1.00 94.69 99 ALA A N 1
ATOM 760 C CA . ALA A 1 99 ? -9.938 3.285 1.263 1.00 94.69 99 ALA A CA 1
ATOM 761 C C . ALA A 1 99 ? -10.339 4.742 1.528 1.00 94.69 99 ALA A C 1
ATOM 763 O O . ALA A 1 99 ? -10.947 5.400 0.689 1.00 94.69 99 ALA A O 1
ATOM 764 N N . ARG A 1 100 ? -9.976 5.279 2.695 1.00 94.12 100 ARG A N 1
ATOM 765 C CA . ARG A 1 100 ? -10.323 6.654 3.103 1.00 94.12 100 ARG A CA 1
ATOM 766 C C . ARG A 1 100 ? -9.431 7.699 2.449 1.00 94.12 100 ARG A C 1
ATOM 768 O O . ARG A 1 100 ? -9.728 8.885 2.495 1.00 94.12 100 ARG A O 1
ATOM 775 N N . SER A 1 101 ? -8.280 7.272 1.939 1.00 95.44 101 SER A N 1
ATOM 776 C CA . SER A 1 101 ? -7.314 8.131 1.264 1.00 95.44 101 SER A CA 1
ATOM 777 C C . SER A 1 101 ? -6.408 7.304 0.360 1.00 95.44 101 SER A C 1
ATOM 779 O O . SER A 1 101 ? -6.183 6.116 0.614 1.00 95.44 101 SER A O 1
ATOM 781 N N . ARG A 1 102 ? -5.809 7.954 -0.645 1.00 96.31 102 ARG A N 1
ATOM 782 C CA . ARG A 1 102 ? -4.769 7.337 -1.482 1.00 96.31 102 ARG A CA 1
ATOM 783 C C . ARG A 1 102 ? -3.617 6.786 -0.642 1.00 96.31 102 ARG A C 1
ATOM 785 O O . ARG A 1 102 ? -3.109 5.706 -0.916 1.00 96.31 102 ARG A O 1
ATOM 792 N N . SER A 1 103 ? -3.221 7.488 0.420 1.00 96.19 103 SER A N 1
ATOM 793 C CA . SER A 1 103 ? -2.137 7.030 1.293 1.00 96.19 103 SER A CA 1
ATOM 794 C C . SER A 1 103 ? -2.501 5.762 2.065 1.00 96.19 103 SER A C 1
ATOM 796 O O . SER A 1 103 ? -1.633 4.913 2.267 1.00 96.19 103 SER A O 1
ATOM 798 N N . GLU A 1 104 ? -3.761 5.596 2.479 1.00 95.12 104 GLU A N 1
ATOM 799 C CA . GLU A 1 104 ? -4.236 4.349 3.087 1.00 95.12 104 GLU A CA 1
ATOM 800 C C . GLU A 1 104 ? -4.212 3.203 2.076 1.00 95.12 104 GLU A C 1
ATOM 802 O O . GLU A 1 104 ? -3.660 2.152 2.397 1.00 95.12 104 GLU A O 1
ATOM 807 N N . LEU A 1 105 ? -4.736 3.416 0.865 1.00 97.19 105 LEU A N 1
ATOM 808 C CA . LEU A 1 105 ? -4.694 2.438 -0.224 1.00 97.19 105 LEU A CA 1
ATOM 809 C C . LEU A 1 105 ? -3.255 1.968 -0.484 1.00 97.19 105 LEU A C 1
ATOM 811 O O . LEU A 1 105 ? -2.949 0.785 -0.337 1.00 97.19 105 LEU A O 1
ATOM 815 N N . VAL A 1 106 ? -2.361 2.913 -0.790 1.00 97.69 106 VAL A N 1
ATOM 816 C CA . VAL A 1 106 ? -0.964 2.638 -1.152 1.00 97.69 106 VAL A CA 1
ATOM 817 C C . VAL A 1 106 ? -0.224 1.952 -0.009 1.00 97.69 106 VAL A C 1
ATOM 819 O O . VAL A 1 106 ? 0.427 0.934 -0.221 1.00 97.69 106 VAL A O 1
ATOM 822 N N . SER A 1 107 ? -0.337 2.460 1.223 1.00 96.69 107 SER A N 1
ATOM 823 C CA . SER A 1 107 ? 0.353 1.825 2.351 1.00 96.69 107 SER A CA 1
ATOM 824 C C . SER A 1 107 ? -0.199 0.438 2.678 1.00 96.69 107 SER A C 1
ATOM 826 O O . SER A 1 107 ? 0.572 -0.418 3.093 1.00 96.69 107 SER A O 1
ATOM 828 N N . THR A 1 108 ? -1.492 0.182 2.453 1.00 95.75 108 THR A N 1
ATOM 829 C CA . THR A 1 108 ? -2.079 -1.159 2.611 1.00 95.75 108 THR A CA 1
ATOM 830 C C . THR A 1 108 ? -1.527 -2.121 1.563 1.00 95.75 108 THR A C 1
ATOM 832 O O . THR A 1 108 ? -1.059 -3.198 1.924 1.00 95.75 108 THR A O 1
ATOM 835 N N . ALA A 1 109 ? -1.532 -1.719 0.288 1.00 97.44 109 ALA A N 1
ATOM 836 C CA . ALA A 1 109 ? -1.038 -2.535 -0.819 1.00 97.44 109 ALA A CA 1
ATOM 837 C C . ALA A 1 109 ? 0.450 -2.874 -0.647 1.00 97.44 109 ALA A C 1
ATOM 839 O O . ALA A 1 109 ? 0.825 -4.044 -0.630 1.00 97.44 109 ALA A O 1
ATOM 840 N N . VAL A 1 110 ? 1.292 -1.859 -0.426 1.00 97.44 110 VAL A N 1
ATOM 841 C CA . VAL A 1 110 ? 2.747 -2.027 -0.296 1.00 97.44 110 VAL A CA 1
ATOM 842 C C . VAL A 1 110 ? 3.112 -2.863 0.935 1.00 97.44 110 VAL A C 1
ATOM 844 O O . VAL A 1 110 ? 3.925 -3.784 0.827 1.00 97.44 110 VAL A O 1
ATOM 847 N N . GLU A 1 111 ? 2.508 -2.591 2.102 1.00 96.12 111 GLU A N 1
ATOM 848 C CA . GLU A 1 111 ? 2.766 -3.379 3.318 1.00 96.12 111 GLU A CA 1
ATOM 849 C C . GLU A 1 111 ? 2.335 -4.845 3.119 1.00 96.12 111 GLU A C 1
ATOM 851 O O . GLU A 1 111 ? 3.105 -5.751 3.444 1.00 96.12 111 GLU A O 1
ATOM 856 N N . ALA A 1 112 ? 1.155 -5.101 2.541 1.00 95.38 112 ALA A N 1
ATOM 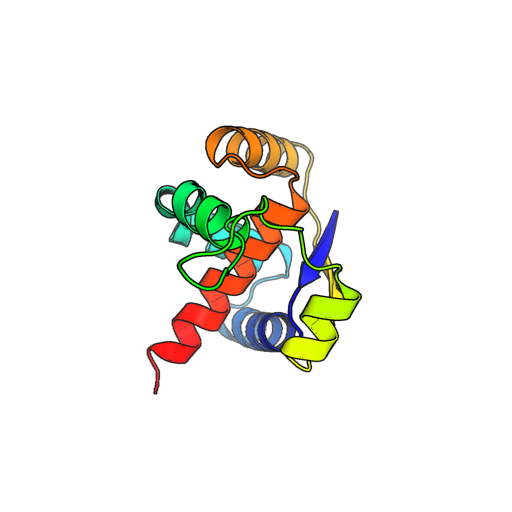857 C CA . ALA A 1 112 ? 0.656 -6.458 2.311 1.00 95.38 112 ALA A CA 1
ATOM 858 C C . ALA A 1 112 ? 1.490 -7.232 1.276 1.00 95.38 112 ALA A C 1
ATOM 860 O O . ALA A 1 112 ? 1.832 -8.394 1.509 1.00 95.38 112 ALA A O 1
ATOM 861 N N . TYR A 1 113 ? 1.855 -6.593 0.163 1.00 96.44 113 TYR A N 1
ATOM 862 C CA . TYR A 1 113 ? 2.616 -7.209 -0.923 1.00 96.44 113 TYR A CA 1
ATOM 863 C C . TYR A 1 113 ? 4.019 -7.618 -0.467 1.00 96.44 113 TYR A C 1
ATOM 865 O O . TYR A 1 113 ? 4.418 -8.779 -0.597 1.00 96.44 113 TYR A O 1
ATOM 873 N N . LEU A 1 114 ? 4.759 -6.685 0.135 1.00 95.19 114 LEU A N 1
ATOM 874 C CA . LEU A 1 114 ? 6.157 -6.906 0.497 1.00 95.19 114 LEU A CA 1
ATOM 875 C C . LEU A 1 114 ? 6.310 -7.776 1.749 1.00 95.19 114 LEU A C 1
ATOM 877 O O . LEU A 1 114 ? 7.161 -8.669 1.789 1.00 95.19 114 LEU A O 1
ATOM 881 N N . LEU A 1 115 ? 5.485 -7.556 2.779 1.00 92.38 115 LEU A N 1
ATOM 882 C CA . LEU A 1 115 ? 5.585 -8.321 4.027 1.00 92.38 115 LEU A CA 1
ATOM 883 C C . LEU A 1 115 ? 4.894 -9.686 3.929 1.00 92.38 115 LEU A C 1
ATOM 885 O O . LEU A 1 115 ? 5.336 -10.637 4.575 1.00 92.38 115 LEU A O 1
ATOM 889 N N . GLY A 1 116 ? 3.860 -9.814 3.091 1.00 83.25 116 GLY A N 1
ATOM 890 C CA . GLY A 1 116 ? 3.229 -11.097 2.781 1.00 83.25 116 GLY A CA 1
ATOM 891 C C . GLY A 1 116 ? 4.177 -12.054 2.056 1.00 83.25 116 GLY A C 1
ATOM 892 O O . GLY A 1 116 ? 4.222 -13.238 2.391 1.00 83.25 116 GLY A O 1
ATOM 893 N N . ARG A 1 117 ? 5.009 -11.545 1.134 1.00 71.69 117 ARG A N 1
ATOM 894 C CA . ARG A 1 117 ? 6.049 -12.337 0.450 1.00 71.69 117 ARG A CA 1
ATOM 895 C C . ARG A 1 117 ? 7.098 -12.890 1.413 1.00 71.69 117 ARG A C 1
ATOM 897 O O . ARG A 1 117 ? 7.435 -14.067 1.332 1.00 71.69 117 ARG A O 1
ATOM 904 N N . ARG A 1 118 ? 7.548 -12.082 2.379 1.00 59.69 118 ARG A N 1
ATOM 905 C CA . ARG A 1 118 ? 8.542 -12.498 3.385 1.00 59.69 118 ARG A CA 1
ATOM 906 C C . ARG A 1 118 ? 8.060 -13.643 4.284 1.00 59.69 118 ARG A C 1
ATOM 908 O O . ARG A 1 118 ? 8.882 -14.398 4.790 1.00 59.69 118 ARG A O 1
ATOM 915 N N . ARG A 1 119 ? 6.746 -13.776 4.500 1.00 60.09 119 ARG A N 1
ATOM 916 C CA . ARG A 1 119 ? 6.172 -14.880 5.289 1.00 60.09 119 ARG A CA 1
ATOM 917 C C . ARG A 1 119 ? 6.135 -16.216 4.546 1.00 60.09 119 ARG A C 1
ATOM 919 O O . ARG A 1 119 ? 6.063 -17.229 5.216 1.00 60.09 119 ARG A O 1
ATOM 926 N N . ARG A 1 120 ? 6.177 -16.230 3.208 1.00 56.56 120 ARG A N 1
ATOM 927 C CA . ARG A 1 120 ? 6.184 -17.476 2.413 1.00 56.56 120 ARG A CA 1
ATOM 928 C C . ARG A 1 120 ? 7.577 -18.055 2.173 1.00 56.56 120 ARG A C 1
ATOM 930 O O . ARG A 1 120 ? 7.678 -19.188 1.732 1.00 56.56 120 ARG A O 1
ATOM 937 N N . SER A 1 121 ? 8.631 -17.276 2.404 1.00 51.16 121 SER A N 1
ATOM 938 C CA . SER A 1 121 ? 10.022 -17.705 2.211 1.00 51.16 121 SER A CA 1
ATOM 939 C C . SER A 1 121 ? 10.690 -18.206 3.500 1.00 51.16 121 SER A C 1
ATOM 941 O O . SER A 1 121 ? 11.915 -18.285 3.553 1.00 51.16 121 SER A O 1
ATOM 943 N N . ARG A 1 122 ? 9.912 -18.437 4.558 1.00 43.16 122 ARG A N 1
ATOM 944 C CA . ARG A 1 122 ? 10.313 -19.079 5.814 1.00 43.16 122 ARG A CA 1
ATOM 945 C C . ARG A 1 122 ? 9.435 -20.299 6.008 1.00 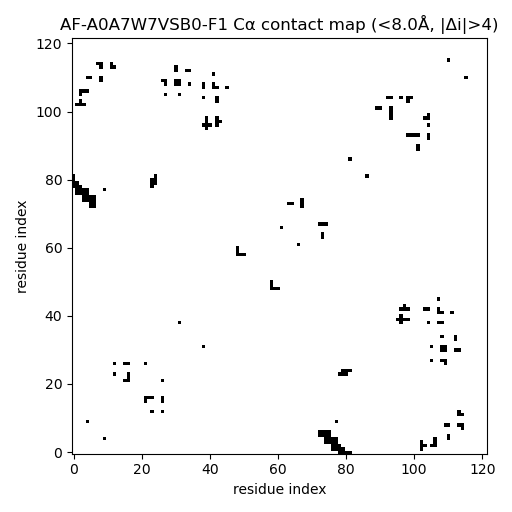43.16 122 ARG A C 1
ATOM 947 O O . ARG A 1 122 ? 9.962 -21.271 6.578 1.00 43.16 122 ARG A O 1
#

Foldseek 3Di:
DKAWAWPLLVVLLVVVCVVVVDDPVVLLVVLCVVCVVVLLVLLVVVVDADDDPPDPDDRDDDDLVRVCVVVVIRTDMDDDDDDPVRVVVLVVSCVVSVPPDSNSSSRSSSRCRRVVVVVVVD

Mean predicted aligned error: 6.72 Å

pLDDT: mean 85.91, std 15.88, range [43.16, 98.0]

Organism: NCBI:txid1706840

Solvent-accessible surface area (backbone atoms only — not comparable to full-atom values): 6997 Å² total; per-residue (Å²): 90,72,31,61,36,50,61,70,35,55,53,44,47,55,55,49,24,71,73,69,76,46,54,60,38,51,51,48,50,53,20,38,66,76,35,54,94,47,41,37,59,54,41,48,60,70,68,51,68,90,69,71,88,90,64,92,70,81,81,73,80,71,50,72,66,54,50,18,65,74,68,74,52,66,62,40,83,45,69,34,70,70,53,74,69,55,48,51,52,43,53,53,48,16,61,76,27,69,32,94,36,58,45,54,38,50,35,48,31,37,42,49,47,48,51,52,53,60,63,74,79,111

Sequence (122 aa):
MSVYLLPAAIQAAATYRSKEHTDCAGVVYDAIDALRDRLPALVAARQAPERREGSLFPGRRESATAAARRTGQRRRLWFFQATTAELAVLDQLQTTSGARSRSELVSTAVEAYLLGRRRRSR